Protein AF-A0A2W5Z856-F1 (afdb_monomer_lite)

Sequence (76 aa):
MFDLTSVDTTLVQLFGPNVFAISGRVRDALIAEHSGAAIECKDFAFVITGHTLDQVRERLGSAGAHRCGGRLLCGP

Radius of gyration: 13.95 Å; chains: 1; bounding box: 31×23×39 Å

Secondary structure (DSSP, 8-state):
---HHHHHHHHHHHHGGGEEEETHHHHHHHHHHHHSS-------EEEE-SS-HHHHHHHHHHTT-EEETTEEEPP-

pLDDT: mean 73.86, std 18.21, range [33.75, 94.56]

Foldseek 3Di:
DDPPVVVVVLVCVQQPPQKDKDDQVVVQVVCCVVVVDRDDRDDTDMGGPPDDPVRVVVSLVVQVQDDDPNHGDRDD

Structure (mmCIF, N/CA/C/O backbone):
data_AF-A0A2W5Z856-F1
#
_entry.id   AF-A0A2W5Z856-F1
#
loop_
_atom_site.group_PDB
_atom_site.id
_atom_site.type_symbol
_atom_site.label_atom_id
_atom_site.label_alt_id
_atom_site.label_comp_id
_atom_site.label_asym_id
_atom_site.label_entity_id
_atom_site.label_seq_id
_atom_site.pdbx_PDB_ins_code
_atom_site.Cartn_x
_atom_site.Cartn_y
_atom_site.Cartn_z
_atom_site.occupancy
_atom_site.B_iso_or_equiv
_atom_site.auth_seq_id
_atom_site.auth_comp_id
_atom_site.auth_asym_id
_atom_site.auth_atom_id
_atom_site.pdbx_PDB_model_num
ATOM 1 N N . MET A 1 1 ? 19.076 7.377 3.783 1.00 34.78 1 MET A N 1
ATOM 2 C CA . MET A 1 1 ? 18.390 6.478 2.835 1.00 34.78 1 MET A CA 1
ATOM 3 C C . MET A 1 1 ? 17.263 5.835 3.623 1.00 34.78 1 MET A C 1
ATOM 5 O O . MET A 1 1 ? 17.561 5.166 4.600 1.00 34.78 1 MET A O 1
ATOM 9 N N . PHE A 1 2 ? 16.004 6.182 3.346 1.00 35.38 2 PHE A N 1
ATOM 10 C CA . PHE A 1 2 ? 14.872 5.569 4.047 1.00 35.38 2 PHE A CA 1
ATOM 11 C C . PHE A 1 2 ? 14.680 4.163 3.488 1.00 35.38 2 PHE A C 1
ATOM 13 O O . PHE A 1 2 ? 14.670 4.003 2.269 1.00 35.38 2 PHE A O 1
ATOM 20 N N . ASP A 1 3 ? 14.560 3.164 4.358 1.00 42.41 3 ASP A N 1
ATOM 21 C CA . ASP A 1 3 ? 14.233 1.811 3.925 1.00 42.41 3 ASP A CA 1
ATOM 22 C C . ASP A 1 3 ? 12.740 1.753 3.588 1.00 42.41 3 ASP A C 1
ATOM 24 O O . ASP A 1 3 ? 11.875 1.620 4.456 1.00 42.41 3 ASP A O 1
ATOM 28 N N . LEU A 1 4 ? 12.444 1.952 2.306 1.00 49.16 4 LEU A N 1
ATOM 29 C CA . LEU A 1 4 ? 11.095 2.055 1.749 1.00 49.16 4 LEU A CA 1
ATOM 30 C C . LEU A 1 4 ? 10.282 0.764 1.927 1.00 49.16 4 LEU A C 1
ATOM 32 O O . LEU A 1 4 ? 9.054 0.821 1.934 1.00 49.16 4 LEU A O 1
ATOM 36 N N . THR A 1 5 ? 10.943 -0.377 2.148 1.00 59.12 5 THR A N 1
ATOM 37 C CA . THR A 1 5 ? 10.255 -1.639 2.450 1.00 59.12 5 THR A CA 1
ATOM 38 C C . THR A 1 5 ? 9.540 -1.596 3.802 1.00 59.12 5 THR A C 1
ATOM 40 O O . THR A 1 5 ? 8.503 -2.241 3.967 1.00 59.12 5 THR A O 1
ATOM 43 N N . SER A 1 6 ? 10.026 -0.784 4.750 1.00 63.12 6 SER A N 1
ATOM 44 C CA . SER A 1 6 ? 9.444 -0.689 6.093 1.00 63.12 6 SER A CA 1
ATOM 45 C C . SER A 1 6 ? 8.069 -0.014 6.096 1.00 63.12 6 SER A C 1
ATOM 47 O O . SER A 1 6 ? 7.150 -0.509 6.740 1.00 63.12 6 SER A O 1
ATOM 49 N N . VAL A 1 7 ? 7.881 1.071 5.333 1.00 68.88 7 VAL A N 1
ATOM 50 C CA . VAL A 1 7 ? 6.594 1.792 5.270 1.00 68.88 7 VAL A CA 1
ATOM 51 C C . VAL A 1 7 ? 5.526 0.939 4.591 1.00 68.88 7 VAL A C 1
ATOM 53 O O . VAL A 1 7 ? 4.404 0.851 5.091 1.00 68.88 7 VAL A O 1
ATOM 56 N N . ASP A 1 8 ? 5.887 0.271 3.494 1.00 73.19 8 ASP A N 1
ATOM 57 C CA . ASP A 1 8 ? 5.001 -0.658 2.791 1.00 73.19 8 ASP A CA 1
ATOM 58 C C . ASP A 1 8 ? 4.565 -1.800 3.713 1.00 73.19 8 ASP A C 1
ATOM 60 O O . ASP A 1 8 ? 3.374 -2.092 3.832 1.00 73.19 8 ASP A O 1
ATOM 64 N N . THR A 1 9 ? 5.532 -2.400 4.415 1.00 77.81 9 THR A N 1
ATOM 65 C CA . THR A 1 9 ? 5.286 -3.503 5.348 1.00 77.81 9 THR A CA 1
ATOM 66 C C . THR A 1 9 ? 4.369 -3.067 6.486 1.00 77.81 9 THR A C 1
ATOM 68 O O . THR A 1 9 ? 3.390 -3.752 6.767 1.00 77.81 9 THR A O 1
ATOM 71 N N . THR A 1 10 ? 4.612 -1.901 7.088 1.00 81.38 10 THR A N 1
ATOM 72 C CA . THR A 1 10 ? 3.782 -1.364 8.176 1.00 81.38 10 THR A CA 1
ATOM 73 C C . THR A 1 10 ? 2.347 -1.099 7.725 1.00 81.38 10 THR A C 1
ATOM 75 O O . THR A 1 10 ? 1.401 -1.481 8.414 1.00 81.38 10 THR A O 1
ATOM 78 N N . LEU A 1 11 ? 2.143 -0.487 6.554 1.00 85.06 11 LEU A N 1
ATOM 79 C CA . LEU A 1 11 ? 0.791 -0.237 6.048 1.00 85.06 11 LEU A CA 1
ATOM 80 C C . LEU A 1 11 ? 0.048 -1.548 5.756 1.00 85.06 11 LEU A C 1
ATOM 82 O O . LEU A 1 11 ? -1.110 -1.693 6.155 1.00 85.06 11 LEU A O 1
ATOM 86 N N . VAL A 1 12 ? 0.716 -2.522 5.130 1.00 85.62 12 VAL A N 1
ATOM 87 C CA . VAL A 1 12 ? 0.139 -3.851 4.880 1.00 85.62 12 VAL A CA 1
ATOM 88 C C . VAL A 1 12 ? -0.176 -4.574 6.193 1.00 85.62 12 VAL A C 1
ATOM 90 O O . VAL A 1 12 ? -1.245 -5.164 6.312 1.00 85.62 12 VAL A O 1
ATOM 93 N N . GLN A 1 13 ? 0.680 -4.485 7.211 1.00 86.06 13 GLN A N 1
ATOM 94 C CA . GLN A 1 13 ? 0.411 -5.079 8.526 1.00 86.06 13 GLN A CA 1
ATOM 95 C C . GLN A 1 13 ? -0.798 -4.439 9.228 1.00 86.06 13 GLN A C 1
ATOM 97 O O . GLN A 1 13 ? -1.585 -5.145 9.855 1.00 86.06 13 GLN A O 1
ATOM 102 N N . LEU A 1 14 ? -0.980 -3.120 9.109 1.00 88.19 14 LEU A N 1
ATOM 103 C CA . LEU A 1 14 ? -2.036 -2.386 9.823 1.00 88.19 14 LEU A CA 1
ATOM 104 C C . LEU A 1 14 ? -3.423 -2.475 9.176 1.00 88.19 14 LEU A C 1
ATOM 106 O O . LEU A 1 14 ? -4.449 -2.408 9.865 1.00 88.19 14 LEU A O 1
ATOM 110 N N . PHE A 1 15 ? -3.467 -2.578 7.850 1.00 90.25 15 PHE A N 1
ATOM 111 C CA . PHE A 1 15 ? -4.708 -2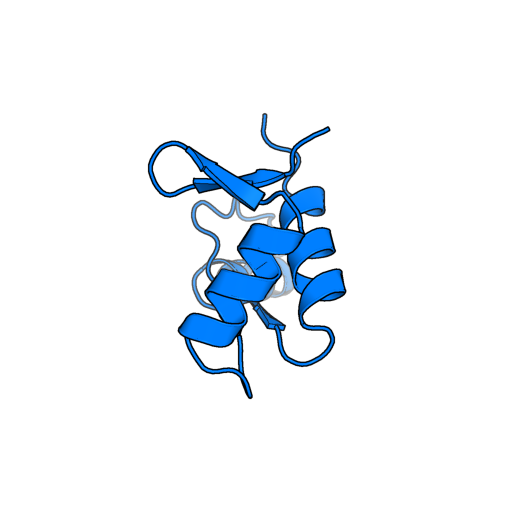.454 7.080 1.00 90.25 15 PHE A CA 1
ATOM 112 C C . PHE A 1 15 ? -4.961 -3.649 6.145 1.00 90.25 15 PHE A C 1
ATOM 114 O O . PHE A 1 15 ? -6.063 -3.777 5.599 1.00 90.25 15 PHE A O 1
ATOM 121 N N . GLY A 1 16 ? -3.986 -4.553 6.003 1.00 88.06 16 GLY A N 1
ATOM 122 C CA . GLY A 1 16 ? -4.105 -5.810 5.270 1.00 88.06 16 GLY A CA 1
ATOM 123 C C . GLY A 1 16 ? -4.540 -5.604 3.816 1.00 88.06 16 GLY A C 1
ATOM 124 O O . GLY A 1 16 ? -3.933 -4.799 3.107 1.00 88.06 16 GLY A O 1
ATOM 125 N N . PRO A 1 17 ? -5.610 -6.282 3.358 1.00 88.56 17 PRO A N 1
ATOM 126 C CA . PRO A 1 17 ? -6.069 -6.220 1.967 1.00 88.56 17 PRO A CA 1
ATOM 127 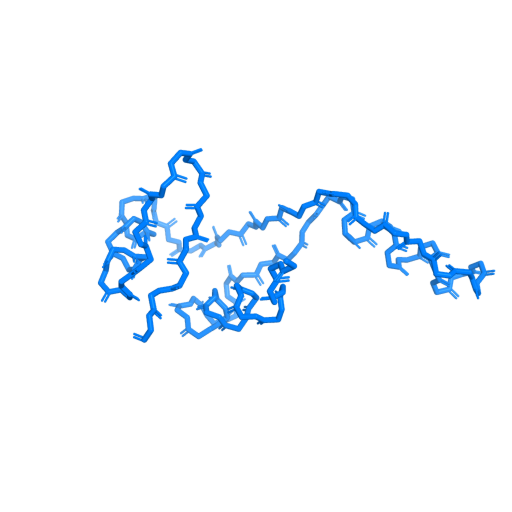C C . PRO A 1 17 ? -6.679 -4.866 1.570 1.00 88.56 17 PRO A C 1
ATOM 129 O O . PRO A 1 17 ? -7.103 -4.700 0.432 1.00 88.56 17 PRO A O 1
ATOM 132 N N . ASN A 1 18 ? -6.760 -3.905 2.494 1.00 90.38 18 ASN A N 1
ATOM 133 C CA . ASN A 1 18 ? -7.359 -2.598 2.245 1.00 90.38 18 ASN A CA 1
ATOM 134 C C . ASN A 1 18 ? -6.346 -1.520 1.840 1.00 90.38 18 ASN A C 1
ATOM 136 O O . ASN A 1 18 ? -6.720 -0.351 1.804 1.00 90.38 18 ASN A O 1
ATOM 140 N N . VAL A 1 19 ? -5.082 -1.870 1.582 1.00 90.00 19 VAL A N 1
ATOM 141 C CA . VAL A 1 19 ? -4.045 -0.922 1.142 1.00 9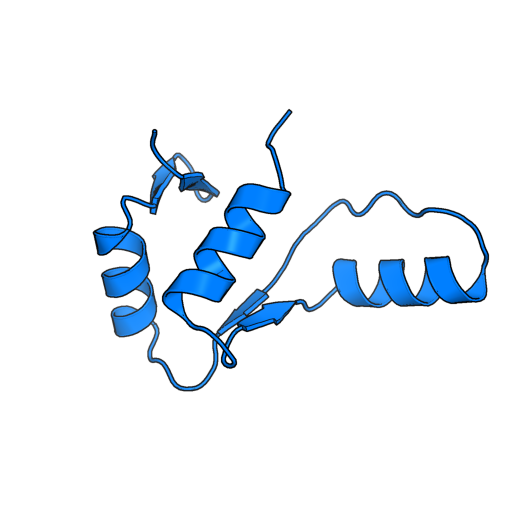0.00 19 VAL A CA 1
ATOM 142 C C . VAL A 1 19 ? -3.717 -1.145 -0.316 1.00 90.00 19 VAL A C 1
ATOM 144 O O . VAL A 1 19 ? -3.359 -2.248 -0.721 1.00 90.00 19 VAL A O 1
ATOM 147 N N . PHE A 1 20 ? -3.754 -0.066 -1.087 1.00 86.00 20 PHE A N 1
ATOM 148 C CA . PHE A 1 20 ? -3.429 -0.089 -2.504 1.00 86.00 20 PHE A CA 1
ATOM 149 C C . PHE A 1 20 ? -2.375 0.965 -2.804 1.00 86.00 20 PHE A C 1
ATOM 151 O O . PHE A 1 20 ? -2.555 2.141 -2.483 1.00 86.00 20 PHE A O 1
ATOM 158 N N . ALA A 1 21 ? -1.280 0.552 -3.438 1.00 85.12 21 ALA A N 1
ATOM 159 C CA . ALA A 1 21 ? -0.361 1.492 -4.061 1.00 85.12 21 ALA A CA 1
ATOM 160 C C . ALA A 1 21 ? -1.044 2.143 -5.268 1.00 85.12 21 ALA A C 1
ATOM 162 O O . ALA A 1 21 ? -1.712 1.467 -6.050 1.00 85.12 21 ALA A O 1
ATOM 163 N N . ILE A 1 22 ? -0.872 3.453 -5.426 1.00 82.19 22 ILE A N 1
ATOM 164 C CA . ILE A 1 22 ? -1.465 4.223 -6.523 1.00 82.19 22 ILE A CA 1
ATOM 165 C C . ILE A 1 22 ? -0.442 5.188 -7.141 1.00 82.19 22 ILE A C 1
ATOM 167 O O . ILE A 1 22 ? 0.680 5.338 -6.654 1.00 82.19 22 ILE A O 1
ATOM 171 N N . SER A 1 23 ? -0.866 5.903 -8.187 1.00 82.38 23 SER A N 1
ATOM 172 C CA . SER A 1 23 ? -0.120 7.001 -8.816 1.00 82.38 23 SER A CA 1
ATOM 173 C C . SER A 1 23 ? 1.189 6.548 -9.485 1.00 82.38 23 SER A C 1
ATOM 175 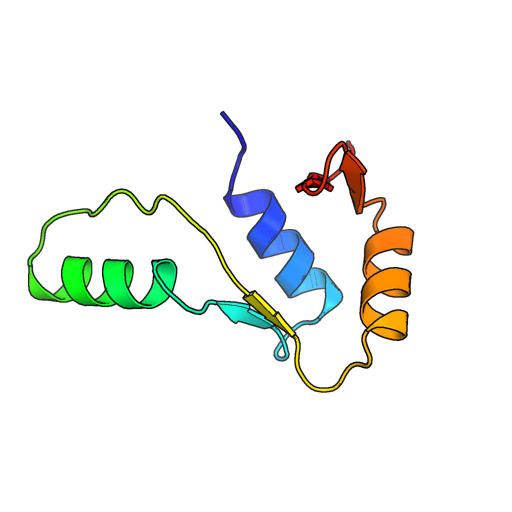O O . SER A 1 23 ? 1.238 5.473 -10.089 1.00 82.38 23 SER A O 1
ATOM 177 N N . GLY A 1 24 ? 2.227 7.392 -9.419 1.00 77.50 24 GLY A N 1
ATOM 178 C CA . GLY A 1 24 ? 3.528 7.220 -10.064 1.00 77.50 24 GLY A CA 1
ATOM 179 C C . GLY A 1 24 ? 4.113 5.833 -9.853 1.00 77.50 24 GLY A C 1
ATOM 180 O O . GLY A 1 24 ? 4.523 5.220 -10.823 1.00 77.50 24 GLY A O 1
ATOM 181 N N . ARG A 1 25 ? 4.003 5.264 -8.649 1.00 78.25 25 ARG A N 1
ATOM 182 C CA . ARG A 1 25 ? 4.500 3.912 -8.364 1.00 78.25 25 ARG A CA 1
ATOM 183 C C . ARG A 1 25 ? 3.918 2.833 -9.277 1.00 78.25 25 ARG A C 1
ATOM 185 O O . ARG A 1 25 ? 4.662 1.995 -9.773 1.00 78.25 25 ARG A O 1
ATOM 192 N N . VAL A 1 26 ? 2.603 2.841 -9.495 1.00 79.69 26 VAL A N 1
ATOM 193 C CA . VAL A 1 26 ? 1.939 1.835 -10.343 1.00 79.69 26 VAL A CA 1
ATOM 194 C C . VAL A 1 26 ? 2.299 2.065 -11.803 1.00 79.69 26 VAL A C 1
ATOM 196 O O . VAL A 1 26 ? 2.660 1.127 -12.507 1.00 79.69 26 VAL A O 1
ATOM 199 N N . ARG A 1 27 ? 2.248 3.324 -12.251 1.00 79.75 27 ARG A N 1
ATOM 200 C CA . ARG A 1 27 ? 2.608 3.689 -13.623 1.00 79.75 27 ARG A CA 1
ATOM 201 C C . ARG A 1 27 ? 4.055 3.307 -13.933 1.00 79.75 27 ARG A C 1
ATOM 203 O O . ARG A 1 27 ? 4.312 2.687 -14.955 1.00 79.75 27 ARG A O 1
ATOM 210 N N . ASP A 1 28 ? 4.982 3.671 -13.061 1.00 82.19 28 ASP A N 1
ATOM 211 C CA . ASP A 1 28 ? 6.413 3.481 -13.267 1.00 82.19 28 ASP A CA 1
ATOM 212 C C . ASP A 1 28 ? 6.771 1.984 -13.216 1.00 82.19 28 ASP A C 1
ATOM 214 O O . ASP A 1 28 ? 7.589 1.539 -14.015 1.00 82.19 28 ASP A O 1
ATOM 218 N N . ALA A 1 29 ? 6.091 1.184 -12.379 1.00 80.31 29 ALA A N 1
ATOM 219 C CA . ALA A 1 29 ? 6.213 -0.277 -12.390 1.00 80.31 29 ALA A CA 1
ATOM 220 C C . ALA A 1 29 ? 5.737 -0.895 -13.717 1.00 80.31 29 ALA A C 1
ATOM 222 O O . ALA A 1 29 ? 6.447 -1.713 -14.297 1.00 80.31 29 ALA A O 1
ATOM 223 N N . LEU A 1 30 ? 4.580 -0.462 -14.234 1.00 82.38 30 LEU A N 1
ATOM 224 C CA . LEU A 1 30 ? 4.054 -0.939 -15.519 1.00 82.38 30 LEU A CA 1
ATOM 225 C C . LEU A 1 30 ? 4.953 -0.539 -16.695 1.00 82.38 30 LEU A C 1
ATOM 227 O O . LEU A 1 30 ? 5.174 -1.337 -17.607 1.00 82.38 30 LEU A O 1
ATOM 231 N N . ILE A 1 31 ? 5.492 0.684 -16.681 1.00 82.19 31 ILE A N 1
ATOM 232 C CA . ILE A 1 31 ? 6.443 1.124 -17.705 1.00 82.19 31 ILE A CA 1
ATOM 233 C C . ILE A 1 31 ? 7.736 0.317 -17.593 1.00 82.19 31 ILE A C 1
ATOM 235 O O . ILE A 1 31 ? 8.254 -0.108 -18.622 1.00 82.19 31 ILE A O 1
ATOM 239 N N . ALA A 1 32 ? 8.260 0.078 -16.389 1.00 85.62 32 ALA A N 1
ATOM 240 C CA . ALA A 1 32 ? 9.470 -0.720 -16.208 1.00 85.62 32 ALA A CA 1
ATOM 241 C C . ALA A 1 32 ? 9.288 -2.157 -16.723 1.00 85.62 32 ALA A C 1
ATOM 243 O O . ALA A 1 32 ? 10.162 -2.669 -17.419 1.00 85.62 32 ALA A O 1
ATOM 244 N N . GLU A 1 33 ? 8.127 -2.766 -16.468 1.00 85.44 33 GLU A N 1
ATOM 245 C CA . GLU A 1 33 ? 7.761 -4.087 -16.992 1.00 85.44 33 GLU A CA 1
ATOM 246 C C . GLU A 1 33 ? 7.749 -4.115 -18.529 1.00 85.44 33 GLU A C 1
ATOM 248 O O . GLU A 1 33 ? 8.298 -5.030 -19.137 1.00 85.44 33 GLU A O 1
ATOM 253 N N . HIS A 1 34 ? 7.181 -3.088 -19.169 1.00 86.00 34 HIS A N 1
ATOM 254 C CA . HIS A 1 34 ? 7.063 -3.038 -20.632 1.00 86.00 34 HIS A CA 1
ATOM 255 C C . HIS A 1 34 ? 8.338 -2.571 -21.349 1.00 86.00 34 HIS A C 1
ATOM 257 O O . HIS A 1 34 ? 8.593 -2.976 -22.481 1.00 86.00 34 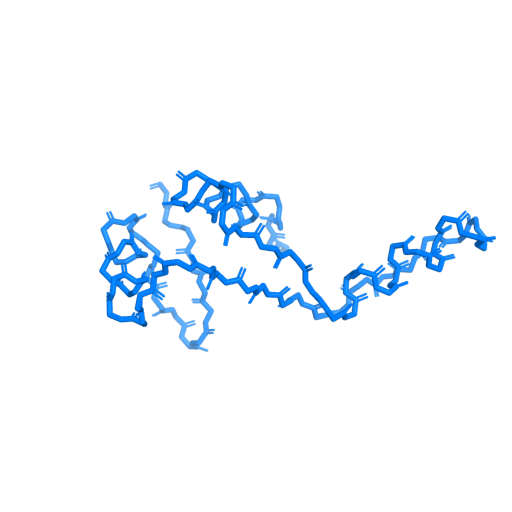HIS A O 1
ATOM 263 N N . SER A 1 35 ? 9.123 -1.688 -20.729 1.00 85.25 35 SER A N 1
ATOM 264 C CA . SER A 1 35 ? 10.320 -1.083 -21.331 1.00 85.25 35 SER A CA 1
ATOM 265 C C . SER A 1 35 ? 11.617 -1.812 -20.981 1.00 85.25 35 SER A C 1
ATOM 267 O O . SER A 1 35 ? 12.644 -1.550 -21.605 1.00 85.25 35 SER A O 1
ATOM 269 N N . GLY A 1 36 ? 11.598 -2.695 -19.976 1.00 82.44 36 GLY A N 1
ATOM 270 C CA . GLY A 1 36 ? 12.783 -3.386 -19.463 1.00 82.44 36 GLY A CA 1
ATOM 271 C C . GLY A 1 36 ? 13.774 -2.476 -18.724 1.00 82.44 36 GLY A C 1
ATOM 272 O O . GLY A 1 36 ? 14.835 -2.940 -18.309 1.00 82.44 36 GLY A O 1
ATOM 273 N N . ALA A 1 37 ? 13.452 -1.190 -18.553 1.00 79.19 37 ALA A N 1
ATOM 274 C CA . ALA A 1 37 ? 14.288 -0.215 -17.870 1.00 79.19 37 ALA A CA 1
ATOM 275 C C . ALA A 1 37 ? 13.715 0.104 -16.487 1.00 79.19 37 ALA A C 1
ATOM 277 O O . ALA A 1 37 ? 12.537 0.427 -16.343 1.00 79.19 37 ALA A O 1
ATOM 278 N N . ALA A 1 38 ? 14.563 0.054 -15.461 1.00 72.94 38 ALA A N 1
ATOM 279 C CA . ALA A 1 38 ? 14.169 0.477 -14.125 1.00 72.94 38 ALA A CA 1
ATOM 280 C C . ALA A 1 38 ? 13.913 1.992 -14.110 1.00 72.94 38 ALA A C 1
ATOM 282 O O . ALA A 1 38 ? 14.776 2.781 -14.499 1.00 72.94 38 ALA A O 1
ATOM 283 N N . ILE A 1 39 ? 12.734 2.394 -13.635 1.00 74.94 39 ILE A N 1
ATOM 284 C CA . ILE A 1 39 ? 12.384 3.798 -13.420 1.00 74.94 39 ILE A CA 1
ATOM 285 C C . ILE A 1 39 ? 12.505 4.099 -11.933 1.00 74.94 39 ILE A C 1
ATOM 287 O O . ILE A 1 39 ? 11.916 3.421 -11.091 1.00 74.94 39 ILE A O 1
ATOM 291 N N . GLU A 1 40 ? 13.275 5.132 -11.610 1.00 72.75 40 GLU A N 1
ATOM 292 C CA . GLU A 1 40 ? 13.384 5.628 -10.246 1.00 72.75 40 GLU A CA 1
ATOM 293 C C . GLU A 1 40 ? 12.081 6.335 -9.849 1.00 72.75 40 GLU A C 1
ATOM 295 O O . GLU A 1 40 ? 11.770 7.435 -10.315 1.00 72.75 40 GLU A O 1
ATOM 300 N N . CYS A 1 41 ? 11.301 5.684 -8.989 1.00 66.62 41 CYS A N 1
ATOM 301 C CA . CYS A 1 41 ? 10.035 6.214 -8.507 1.00 66.62 41 CYS A CA 1
ATOM 302 C C . CYS A 1 41 ? 10.288 7.316 -7.465 1.00 66.62 41 CYS A C 1
ATOM 304 O O . CYS A 1 41 ? 10.884 7.063 -6.418 1.00 66.62 41 CYS A O 1
ATOM 306 N N . LYS A 1 42 ? 9.830 8.542 -7.747 1.00 67.94 42 LYS A N 1
ATOM 307 C CA . LYS A 1 42 ? 10.093 9.725 -6.902 1.00 67.94 42 LYS A CA 1
ATOM 308 C C . LYS A 1 42 ? 9.070 9.931 -5.787 1.00 67.94 42 LYS A C 1
ATOM 310 O O . LYS A 1 42 ? 9.445 10.363 -4.701 1.00 67.94 42 LYS A O 1
ATOM 315 N N . ASP A 1 43 ? 7.809 9.587 -6.046 1.00 70.06 43 ASP A N 1
ATOM 316 C CA . ASP A 1 43 ? 6.692 9.806 -5.126 1.00 70.06 43 ASP A CA 1
ATOM 317 C C . ASP A 1 43 ? 5.889 8.521 -4.916 1.00 70.06 43 ASP A C 1
ATOM 319 O O . ASP A 1 43 ? 5.551 7.808 -5.865 1.00 70.06 43 ASP A O 1
ATOM 323 N N . PHE A 1 44 ? 5.538 8.250 -3.658 1.00 73.00 44 PHE A N 1
ATOM 324 C CA . PHE A 1 44 ? 4.755 7.084 -3.264 1.00 73.00 44 PHE A CA 1
ATOM 325 C C . PHE A 1 44 ? 3.422 7.532 -2.678 1.00 73.00 44 PHE A C 1
ATOM 327 O O . PHE A 1 44 ? 3.378 8.310 -1.725 1.00 73.00 44 PHE A O 1
ATOM 334 N N . ALA A 1 45 ? 2.333 7.026 -3.249 1.00 80.75 45 ALA A N 1
ATOM 335 C CA . ALA A 1 45 ? 0.984 7.297 -2.785 1.00 80.75 45 ALA A CA 1
ATOM 336 C C . ALA A 1 45 ? 0.243 5.981 -2.540 1.00 80.75 45 ALA A C 1
ATOM 338 O O . ALA A 1 45 ? 0.368 5.028 -3.313 1.00 80.75 45 ALA A O 1
ATOM 339 N N . PHE A 1 46 ? -0.547 5.961 -1.470 1.00 85.31 46 PHE A N 1
ATOM 340 C CA . PHE A 1 46 ? -1.374 4.827 -1.082 1.00 85.31 46 PHE A CA 1
ATOM 341 C C . PHE A 1 46 ? -2.807 5.276 -0.853 1.00 85.31 46 PHE A C 1
ATOM 343 O O . PHE A 1 46 ? -3.059 6.403 -0.423 1.00 85.31 46 PHE A O 1
ATOM 350 N N . VAL A 1 47 ? -3.735 4.360 -1.094 1.00 88.88 47 VAL A N 1
ATOM 351 C CA . VAL A 1 47 ? -5.135 4.486 -0.698 1.00 88.88 47 VAL A CA 1
ATOM 352 C C . VAL A 1 47 ? -5.443 3.392 0.309 1.00 88.88 47 VAL A C 1
ATOM 354 O O . VAL A 1 47 ? -5.079 2.236 0.100 1.00 88.88 47 VAL A O 1
ATOM 357 N N . ILE A 1 48 ? -6.117 3.775 1.394 1.00 92.44 48 ILE A N 1
ATOM 358 C CA . ILE A 1 48 ? -6.658 2.853 2.390 1.00 92.44 48 ILE A CA 1
ATOM 359 C C . ILE A 1 48 ? -8.180 2.866 2.259 1.00 92.44 48 ILE A C 1
ATOM 361 O O . ILE A 1 48 ? -8.798 3.926 2.363 1.00 92.44 48 ILE A O 1
ATOM 365 N N . THR A 1 49 ? -8.786 1.706 2.021 1.00 93.25 49 THR A N 1
ATOM 366 C CA . THR A 1 49 ? -10.240 1.555 1.851 1.00 93.25 49 THR A CA 1
ATOM 367 C C . THR A 1 49 ? -10.903 0.961 3.091 1.00 93.25 49 THR A C 1
ATOM 369 O O . THR A 1 49 ? -10.241 0.396 3.957 1.00 93.25 49 THR A O 1
ATOM 372 N N . GLY A 1 50 ? -12.229 1.083 3.206 1.00 93.56 50 GLY A N 1
ATOM 373 C CA . GLY A 1 50 ? -12.997 0.439 4.284 1.00 93.56 50 GLY A CA 1
ATOM 374 C C . GLY A 1 50 ? -12.754 1.002 5.691 1.00 93.56 50 GLY A C 1
ATOM 375 O O . GLY A 1 50 ? -13.220 0.417 6.662 1.00 93.56 50 GLY A O 1
ATOM 376 N N . HIS A 1 51 ? -12.038 2.123 5.804 1.00 92.50 51 HIS A N 1
ATOM 377 C CA . HIS A 1 51 ? -11.739 2.798 7.063 1.00 92.50 51 HIS A CA 1
ATOM 378 C C . HIS A 1 51 ? -12.030 4.291 6.925 1.00 92.50 51 HIS A C 1
ATOM 380 O O . HIS A 1 51 ? -11.784 4.889 5.875 1.00 92.50 51 HIS A O 1
ATOM 386 N N . THR A 1 52 ? -12.528 4.909 7.992 1.00 94.56 52 THR A N 1
ATOM 387 C CA . THR A 1 52 ? -12.604 6.369 8.074 1.00 94.56 52 THR A CA 1
ATOM 388 C C . THR A 1 52 ? -11.217 6.958 8.321 1.00 94.56 52 THR A C 1
ATOM 390 O O . THR A 1 52 ? -10.299 6.279 8.787 1.00 94.56 52 THR A O 1
ATOM 393 N N . LEU A 1 53 ? -11.060 8.256 8.056 1.00 90.12 53 LEU A N 1
ATOM 394 C CA . LEU A 1 53 ? -9.798 8.948 8.314 1.00 90.12 53 LEU A CA 1
ATOM 395 C C . LEU A 1 53 ? -9.373 8.859 9.789 1.00 90.12 53 LEU A C 1
ATOM 397 O O . LEU A 1 53 ? -8.183 8.733 10.071 1.00 90.12 53 LEU A O 1
ATOM 401 N N . ASP A 1 54 ? -10.323 8.898 10.721 1.00 93.62 54 ASP A N 1
ATOM 402 C CA . ASP A 1 54 ? -10.019 8.830 12.151 1.00 93.62 54 ASP A CA 1
ATOM 403 C C . ASP A 1 54 ? -9.563 7.431 12.573 1.00 93.62 54 ASP A C 1
ATOM 405 O O . ASP A 1 54 ? -8.568 7.317 13.280 1.00 93.62 54 ASP A O 1
ATOM 409 N N . GLN A 1 55 ? -10.178 6.369 12.039 1.00 91.44 55 GLN A N 1
ATOM 410 C CA . GLN A 1 55 ? -9.710 4.992 12.249 1.00 91.44 55 GLN A CA 1
ATOM 411 C C . GLN A 1 55 ? -8.297 4.778 11.695 1.00 91.44 55 GLN A C 1
ATOM 413 O O . GLN A 1 55 ? -7.472 4.102 12.309 1.00 91.44 55 GLN A O 1
ATOM 418 N N . VAL A 1 56 ? -8.000 5.368 10.533 1.00 90.69 56 VAL A N 1
ATOM 419 C CA . VAL A 1 56 ? -6.653 5.332 9.952 1.00 90.69 56 VAL A CA 1
ATOM 420 C C . VAL A 1 56 ? -5.660 6.055 10.864 1.00 90.69 56 VAL A C 1
ATOM 422 O O . VAL A 1 56 ? -4.598 5.512 11.158 1.00 90.69 56 VAL A O 1
ATOM 425 N N . ARG A 1 57 ? -6.001 7.254 11.352 1.00 89.44 57 ARG A N 1
ATOM 426 C CA . ARG A 1 57 ? -5.147 8.028 12.270 1.00 89.44 57 ARG A CA 1
ATOM 427 C C . ARG A 1 57 ? -4.890 7.295 13.580 1.00 89.44 57 ARG A C 1
ATOM 429 O O . ARG A 1 57 ? -3.750 7.284 14.031 1.00 89.44 57 ARG A O 1
ATOM 436 N N . GLU A 1 58 ? -5.923 6.696 14.160 1.00 89.56 58 GLU A N 1
ATOM 437 C CA . GLU A 1 58 ? -5.830 5.925 15.397 1.00 89.56 58 GLU A CA 1
ATOM 438 C C . GLU A 1 58 ? -4.863 4.751 15.229 1.00 89.56 58 GLU A C 1
ATOM 440 O O . GLU A 1 58 ? -3.872 4.673 15.950 1.00 89.56 58 GLU A O 1
ATOM 445 N N . ARG A 1 59 ? -5.068 3.907 14.207 1.00 89.69 59 ARG A N 1
ATOM 446 C CA . ARG A 1 59 ? -4.202 2.741 13.957 1.00 89.69 59 ARG A CA 1
ATOM 447 C C . ARG A 1 59 ? -2.753 3.120 13.675 1.00 89.69 59 ARG A C 1
ATOM 449 O O . ARG A 1 59 ? -1.845 2.478 14.192 1.00 89.69 59 ARG A O 1
ATOM 456 N N . LEU A 1 60 ? -2.533 4.166 12.878 1.00 86.69 60 LEU A N 1
ATOM 457 C CA . LEU A 1 60 ? -1.186 4.684 12.625 1.00 86.69 60 LEU A CA 1
ATOM 458 C C . LEU A 1 60 ? -0.543 5.211 13.916 1.00 86.69 60 LEU A C 1
ATOM 460 O O . LEU A 1 60 ? 0.627 4.938 14.174 1.00 86.69 60 LEU A O 1
ATOM 464 N N . GLY A 1 61 ? -1.309 5.922 14.747 1.00 83.31 61 GLY A N 1
ATOM 465 C CA . GLY A 1 61 ? -0.849 6.419 16.042 1.00 83.31 61 GLY A CA 1
ATOM 466 C C . GLY A 1 61 ? -0.461 5.296 17.007 1.00 83.31 61 GLY A C 1
ATOM 467 O O . GLY A 1 61 ? 0.594 5.372 17.632 1.00 83.31 61 GLY A O 1
ATOM 468 N N . SER A 1 62 ? -1.264 4.231 17.085 1.00 79.62 62 SER A N 1
ATOM 469 C CA . SER A 1 62 ? -0.997 3.061 17.934 1.00 79.62 62 SER A CA 1
ATOM 470 C C . SER A 1 62 ? 0.234 2.260 17.504 1.00 79.62 62 SER A C 1
ATOM 472 O O . SER A 1 62 ? 0.861 1.621 18.341 1.00 79.62 62 SER A O 1
ATOM 474 N N . ALA A 1 63 ? 0.603 2.313 16.223 1.00 73.88 63 ALA A N 1
ATOM 475 C CA . ALA A 1 63 ? 1.781 1.637 15.682 1.00 73.88 63 ALA A CA 1
ATOM 476 C C . ALA A 1 63 ? 3.099 2.401 15.914 1.00 73.88 63 ALA A C 1
ATOM 478 O O . ALA A 1 63 ? 4.129 2.027 15.361 1.00 73.88 63 ALA A O 1
ATOM 479 N N . GLY A 1 64 ? 3.074 3.512 16.662 1.00 65.25 64 GLY A N 1
ATOM 480 C CA . GLY A 1 64 ? 4.247 4.371 16.838 1.00 65.25 64 GLY A CA 1
ATOM 481 C C . GLY A 1 64 ? 4.662 5.098 15.555 1.00 65.25 64 GLY A C 1
ATOM 482 O O . GLY A 1 64 ? 5.782 5.604 15.475 1.00 65.25 64 GLY A O 1
ATOM 483 N N . ALA A 1 65 ? 3.774 5.181 14.552 1.00 57.72 65 ALA A N 1
ATOM 484 C CA . ALA A 1 65 ? 4.024 5.921 13.323 1.00 57.72 65 ALA A CA 1
ATOM 485 C C . ALA A 1 65 ? 3.877 7.430 13.586 1.00 57.72 65 ALA A C 1
ATOM 487 O O . ALA A 1 65 ? 2.890 8.075 13.218 1.00 57.72 65 ALA A O 1
ATOM 488 N N . HIS A 1 66 ? 4.842 8.005 14.301 1.00 47.59 66 HIS A N 1
ATOM 489 C CA . HIS A 1 66 ? 4.814 9.412 14.665 1.00 47.59 66 HIS A CA 1
ATOM 490 C C . HIS A 1 66 ? 5.136 10.294 13.454 1.00 47.59 66 HIS A C 1
ATOM 492 O O . HIS A 1 66 ? 6.059 10.049 12.674 1.00 47.59 66 HIS A O 1
ATOM 498 N N . ARG A 1 67 ? 4.344 11.359 13.301 1.00 44.38 67 ARG A N 1
ATOM 499 C CA . ARG A 1 67 ? 4.565 12.406 12.304 1.00 44.38 67 ARG A CA 1
ATOM 500 C C . ARG A 1 67 ? 5.801 13.222 12.682 1.00 44.38 67 ARG A C 1
ATOM 502 O O . ARG A 1 67 ? 5.739 14.002 13.626 1.00 44.38 67 ARG A O 1
ATOM 509 N N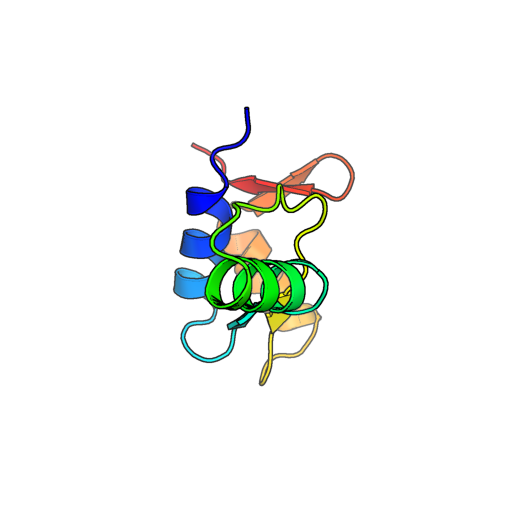 . CYS A 1 68 ? 6.845 13.167 11.862 1.00 35.53 68 CYS A N 1
ATOM 510 C CA . CYS A 1 68 ? 7.792 14.277 11.738 1.00 35.53 68 CYS A CA 1
ATOM 511 C C . CYS A 1 68 ? 7.532 14.974 10.401 1.00 35.53 68 CYS A C 1
ATOM 513 O O . CYS A 1 68 ? 7.717 14.385 9.338 1.00 35.53 68 CYS A O 1
ATOM 515 N N . GLY A 1 69 ? 7.044 16.218 10.439 1.00 38.75 69 GLY A N 1
ATOM 516 C CA . GLY A 1 69 ? 6.980 17.091 9.257 1.00 38.75 69 GLY A CA 1
ATOM 517 C C . GLY A 1 69 ? 6.151 16.574 8.071 1.00 38.75 69 GLY A C 1
ATOM 518 O O . GLY A 1 69 ? 6.506 16.840 6.928 1.00 38.75 69 GLY A O 1
ATOM 519 N N . GLY A 1 70 ? 5.077 15.812 8.311 1.00 38.94 70 GLY A N 1
ATOM 520 C CA . GLY A 1 70 ? 4.246 15.245 7.236 1.00 38.94 70 GLY A CA 1
ATOM 521 C C . GLY A 1 70 ? 4.738 13.908 6.668 1.00 38.94 70 GLY A C 1
ATOM 522 O O . GLY A 1 70 ? 4.184 13.437 5.679 1.00 38.94 70 GLY A O 1
ATOM 523 N N . ARG A 1 71 ? 5.732 13.267 7.297 1.00 41.28 71 ARG A N 1
ATOM 524 C CA . ARG A 1 71 ? 6.210 11.921 6.952 1.00 41.28 71 ARG A CA 1
ATOM 525 C C . ARG A 1 71 ? 5.945 10.926 8.081 1.00 41.28 71 ARG A C 1
ATOM 527 O O . ARG A 1 71 ? 6.128 11.250 9.255 1.00 41.28 71 ARG A O 1
ATOM 534 N N . LEU A 1 72 ? 5.495 9.732 7.691 1.00 42.06 72 LEU A N 1
ATOM 535 C CA . LEU A 1 72 ? 5.364 8.558 8.550 1.00 42.06 72 LEU A CA 1
ATOM 536 C C . LEU A 1 72 ? 6.777 8.054 8.872 1.00 42.06 72 LEU A C 1
ATOM 538 O O . LEU A 1 72 ? 7.489 7.626 7.964 1.00 42.06 72 LEU A O 1
ATOM 542 N N . LEU A 1 73 ? 7.198 8.138 10.130 1.00 46.22 73 LEU A N 1
ATOM 543 C CA . LEU A 1 73 ? 8.404 7.464 10.602 1.00 46.22 73 LEU A CA 1
ATOM 544 C C . LEU A 1 73 ? 7.966 6.224 11.377 1.00 46.22 73 LEU A C 1
ATOM 546 O O . LEU A 1 73 ? 7.208 6.352 12.333 1.00 46.22 73 LEU A O 1
ATOM 550 N N . CYS A 1 74 ? 8.427 5.044 10.966 1.00 39.59 74 CYS A N 1
ATOM 551 C CA . CYS A 1 74 ? 8.400 3.880 11.847 1.00 39.59 74 CYS A CA 1
ATOM 552 C C . CYS A 1 74 ? 9.466 4.120 12.932 1.00 39.59 74 CYS A C 1
ATOM 554 O O . CYS A 1 74 ? 10.613 4.424 12.595 1.00 39.59 74 CYS A O 1
ATOM 556 N N . GLY A 1 75 ? 9.071 4.086 14.208 1.00 33.75 75 GLY A N 1
ATOM 557 C CA . GLY A 1 75 ? 10.003 4.100 15.340 1.00 33.75 75 GLY A CA 1
ATOM 558 C C . GLY A 1 75 ? 10.762 2.769 15.472 1.00 33.75 75 GLY A C 1
ATOM 559 O O . GLY A 1 75 ? 10.387 1.814 14.790 1.00 33.75 75 GLY A O 1
ATOM 560 N N . PRO A 1 76 ? 11.837 2.723 16.285 1.00 45.62 76 PRO A N 1
ATOM 561 C CA . PRO A 1 76 ? 12.611 1.504 16.529 1.00 45.62 76 PRO A CA 1
ATOM 562 C C . PRO A 1 76 ? 11.776 0.378 17.148 1.00 45.62 76 PRO A C 1
ATOM 564 O O . PRO A 1 76 ? 10.808 0.691 17.880 1.00 45.62 76 PRO A O 1
#